Protein AF-A0A354EU71-F1 (afdb_monomer)

pLDDT: mean 93.05, std 4.73, range [74.06, 98.31]

Structure (mmCIF, N/CA/C/O backbone):
data_AF-A0A354EU71-F1
#
_entry.id   AF-A0A354EU71-F1
#
loop_
_atom_site.group_PDB
_atom_site.id
_atom_site.type_symbol
_atom_site.label_atom_id
_atom_site.label_alt_id
_atom_site.label_comp_id
_atom_site.label_asym_id
_atom_site.label_entity_id
_atom_site.label_seq_id
_atom_site.pdbx_PDB_ins_code
_atom_site.Cartn_x
_atom_site.Cartn_y
_atom_site.Cartn_z
_atom_site.occupancy
_atom_site.B_iso_or_equiv
_atom_site.auth_seq_id
_atom_site.auth_comp_id
_atom_site.auth_asym_id
_atom_site.auth_atom_id
_atom_site.pdbx_PDB_model_num
ATOM 1 N N . LEU A 1 1 ? 2.508 -12.363 -8.368 1.00 74.06 1 LEU A N 1
ATOM 2 C CA . LEU A 1 1 ? 2.530 -13.846 -8.277 1.00 74.06 1 LEU A CA 1
ATOM 3 C C . LEU A 1 1 ? 1.702 -14.363 -7.110 1.00 74.06 1 LEU A C 1
ATOM 5 O O . LEU A 1 1 ? 0.656 -14.927 -7.374 1.00 74.06 1 LEU A O 1
ATOM 9 N N . ALA A 1 2 ? 2.091 -14.130 -5.849 1.00 83.81 2 ALA A N 1
ATOM 10 C CA . ALA A 1 2 ? 1.283 -14.558 -4.694 1.00 83.81 2 ALA A CA 1
ATOM 11 C C . ALA A 1 2 ? -0.128 -13.933 -4.674 1.00 83.81 2 ALA A C 1
ATOM 13 O O . ALA A 1 2 ? -1.078 -14.581 -4.260 1.00 83.81 2 ALA A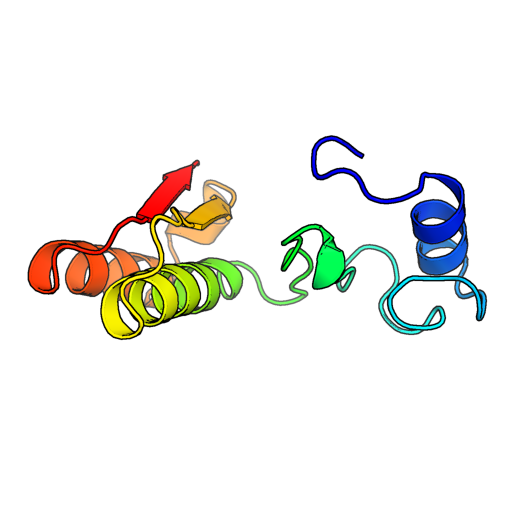 O 1
ATOM 14 N N . ALA A 1 3 ? -0.263 -12.707 -5.193 1.00 83.75 3 ALA A N 1
ATOM 15 C CA . ALA A 1 3 ? -1.551 -12.040 -5.378 1.00 83.75 3 ALA A CA 1
ATOM 16 C C . ALA A 1 3 ? -2.377 -12.563 -6.575 1.00 83.75 3 ALA A C 1
ATOM 18 O O . ALA A 1 3 ? -3.527 -12.186 -6.708 1.00 83.75 3 ALA A O 1
ATOM 19 N N . GLY A 1 4 ? -1.825 -13.415 -7.451 1.00 88.56 4 GLY A N 1
ATOM 20 C CA . GLY A 1 4 ? -2.539 -13.963 -8.618 1.00 88.56 4 GLY A CA 1
ATOM 21 C C . GLY A 1 4 ? -2.196 -13.348 -9.982 1.00 88.56 4 GLY A C 1
ATOM 22 O O . GLY A 1 4 ? -2.652 -13.868 -10.993 1.00 88.56 4 GLY A O 1
ATOM 23 N N . MET A 1 5 ? -1.363 -12.300 -10.041 1.00 89.62 5 MET A N 1
ATOM 24 C CA . MET A 1 5 ? -0.903 -11.713 -11.317 1.00 89.62 5 MET A CA 1
ATOM 25 C C . MET A 1 5 ? -0.175 -12.727 -12.223 1.00 89.62 5 MET A C 1
ATOM 27 O O . MET A 1 5 ? 0.642 -13.512 -11.720 1.00 89.62 5 MET A O 1
ATOM 31 N N . ASP A 1 6 ? -0.372 -12.627 -13.546 1.00 91.62 6 ASP A N 1
ATOM 32 C CA . ASP A 1 6 ? 0.335 -13.436 -14.552 1.00 91.62 6 ASP A CA 1
ATOM 33 C C . ASP A 1 6 ? 1.847 -13.106 -14.555 1.00 91.62 6 ASP A C 1
ATOM 35 O O . ASP A 1 6 ? 2.233 -11.951 -14.769 1.00 91.62 6 ASP A O 1
ATOM 39 N N . PRO A 1 7 ? 2.744 -14.097 -14.361 1.00 92.69 7 PRO A N 1
ATOM 40 C CA . PRO A 1 7 ? 4.186 -13.892 -14.487 1.00 92.69 7 PRO A CA 1
ATOM 41 C C . PRO A 1 7 ? 4.618 -13.205 -15.791 1.00 92.69 7 PRO A C 1
ATOM 43 O O . PRO A 1 7 ? 5.586 -12.443 -15.791 1.00 92.69 7 PRO A O 1
ATOM 46 N N . LYS A 1 8 ? 3.930 -13.459 -16.911 1.00 93.88 8 LYS A N 1
ATOM 47 C CA . LYS A 1 8 ? 4.248 -12.842 -18.207 1.00 93.88 8 LYS A CA 1
ATOM 48 C C . L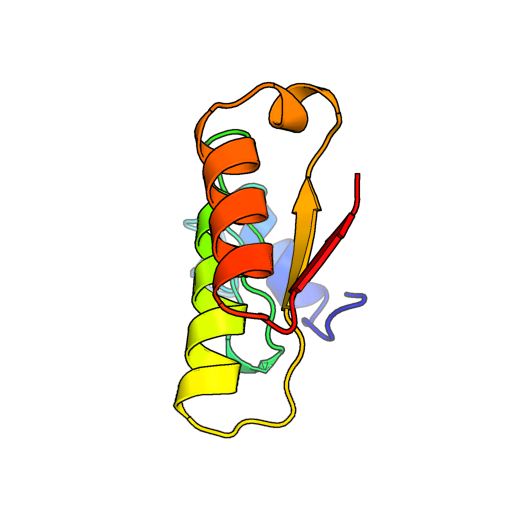YS A 1 8 ? 3.989 -11.343 -18.196 1.00 93.88 8 LYS A C 1
ATOM 50 O O . LYS A 1 8 ? 4.803 -10.595 -18.732 1.00 93.88 8 LYS A O 1
ATOM 55 N N . GLU A 1 9 ? 2.898 -10.919 -17.571 1.00 92.38 9 GLU A N 1
ATOM 56 C CA . GLU A 1 9 ? 2.537 -9.512 -17.412 1.00 92.38 9 GLU A CA 1
ATOM 57 C C . GLU A 1 9 ? 3.542 -8.788 -16.510 1.00 92.38 9 GLU A C 1
ATOM 59 O O . GLU A 1 9 ? 4.042 -7.723 -16.870 1.00 92.38 9 GLU A O 1
ATOM 64 N N . VAL A 1 10 ? 3.949 -9.419 -15.402 1.00 91.94 10 VAL A N 1
ATOM 65 C CA . VAL A 1 10 ? 5.010 -8.902 -14.519 1.00 91.94 10 VAL A CA 1
ATOM 66 C C . VAL A 1 10 ? 6.317 -8.699 -15.292 1.00 91.94 10 VAL A C 1
ATOM 68 O O . VAL A 1 10 ? 6.917 -7.627 -15.238 1.00 91.94 10 VAL A O 1
ATOM 71 N N . MET A 1 11 ? 6.754 -9.700 -16.063 1.00 94.69 11 MET A N 1
ATOM 72 C CA . MET A 1 11 ? 7.979 -9.591 -16.862 1.00 94.69 11 MET A CA 1
ATOM 73 C C . MET A 1 11 ? 7.860 -8.558 -17.988 1.00 94.69 11 MET A C 1
ATOM 75 O O . MET A 1 11 ? 8.840 -7.881 -18.311 1.00 94.69 11 MET A O 1
ATOM 79 N N . ALA A 1 12 ? 6.682 -8.420 -18.596 1.00 95.12 12 ALA A N 1
ATOM 80 C CA . ALA A 1 12 ? 6.424 -7.392 -19.595 1.00 95.12 12 ALA A CA 1
ATOM 81 C C . ALA A 1 12 ? 6.525 -5.988 -18.984 1.00 95.12 12 ALA A C 1
ATOM 83 O O . ALA A 1 12 ? 7.172 -5.125 -19.577 1.00 95.12 12 ALA A O 1
ATOM 84 N N . GLU A 1 13 ? 5.987 -5.781 -17.781 1.00 93.88 13 GLU A N 1
ATOM 85 C CA . GLU A 1 13 ? 6.080 -4.505 -17.070 1.00 93.88 13 GLU A CA 1
ATOM 86 C C . GLU A 1 13 ? 7.532 -4.165 -16.705 1.00 93.88 13 GLU A C 1
ATOM 88 O O . GLU A 1 13 ? 8.005 -3.071 -17.009 1.00 93.88 13 GLU A O 1
ATOM 93 N N . LEU A 1 14 ? 8.287 -5.129 -16.162 1.00 92.50 14 LEU A N 1
ATOM 94 C CA . LEU A 1 14 ? 9.710 -4.959 -15.826 1.00 92.50 14 LEU A CA 1
ATOM 95 C C . LEU A 1 14 ? 10.586 -4.609 -17.034 1.00 92.50 14 LEU A C 1
ATOM 97 O O . LEU A 1 14 ? 11.606 -3.942 -16.883 1.00 92.50 14 LEU A O 1
ATOM 101 N N . THR A 1 15 ? 10.207 -5.069 -18.227 1.00 94.69 15 THR A N 1
ATOM 102 C CA . THR A 1 15 ? 10.959 -4.842 -19.472 1.00 94.69 15 THR A CA 1
ATOM 103 C C . THR A 1 15 ? 10.417 -3.680 -20.307 1.00 94.69 15 THR A C 1
ATOM 105 O O . THR A 1 15 ? 10.852 -3.497 -21.443 1.00 94.69 15 THR A O 1
ATOM 108 N N . GLY A 1 16 ? 9.477 -2.893 -19.770 1.00 93.88 16 GLY A N 1
ATOM 109 C CA . GLY A 1 16 ? 8.926 -1.715 -20.442 1.00 93.88 16 GLY A CA 1
ATOM 110 C C . GLY A 1 16 ? 8.065 -2.037 -21.668 1.00 93.88 16 GLY A C 1
ATOM 111 O O . GLY A 1 16 ? 7.960 -1.230 -22.591 1.00 93.88 16 GLY A O 1
ATOM 112 N N . ARG A 1 17 ? 7.471 -3.234 -21.724 1.00 95.31 17 ARG A N 1
ATOM 113 C CA . ARG A 1 17 ? 6.656 -3.694 -22.857 1.00 95.31 17 ARG A CA 1
ATOM 114 C C . ARG A 1 17 ? 5.181 -3.365 -22.649 1.00 95.31 17 ARG A C 1
ATOM 116 O O . ARG A 1 17 ? 4.665 -3.405 -21.538 1.00 95.31 17 ARG A O 1
ATOM 123 N N . SER A 1 18 ? 4.464 -3.147 -23.750 1.00 94.88 18 SER A N 1
ATOM 124 C CA . SER A 1 18 ? 3.042 -2.769 -23.741 1.00 94.88 18 SER A CA 1
ATOM 125 C C . SER A 1 18 ? 2.102 -3.795 -23.100 1.00 94.88 18 SER A C 1
ATOM 127 O O . SER A 1 18 ? 0.974 -3.441 -22.775 1.00 94.88 18 SER A O 1
ATOM 129 N N . GLY A 1 19 ? 2.545 -5.047 -22.951 1.00 92.69 19 GLY A N 1
ATOM 130 C CA . GLY A 1 19 ? 1.793 -6.121 -22.298 1.00 92.69 19 GLY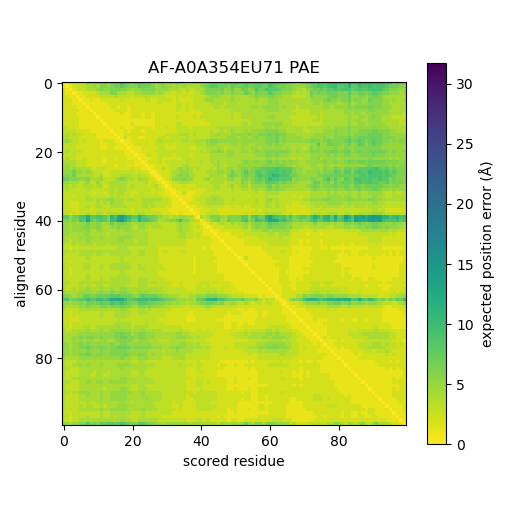 A CA 1
ATOM 131 C C . GLY A 1 19 ? 1.936 -6.172 -20.774 1.00 92.69 19 GLY A C 1
ATOM 132 O O . GLY A 1 19 ? 1.486 -7.144 -20.185 1.00 92.69 19 GLY A O 1
ATOM 133 N N . GLY A 1 20 ? 2.612 -5.201 -20.152 1.00 92.19 20 GLY A N 1
ATOM 134 C CA . GLY A 1 20 ? 2.660 -5.076 -18.695 1.00 92.19 20 GLY A CA 1
ATOM 135 C C . GLY A 1 20 ? 1.382 -4.469 -18.111 1.00 92.19 20 GLY A C 1
ATOM 136 O O . GLY A 1 20 ? 0.613 -3.821 -18.828 1.00 92.19 20 GLY A O 1
ATOM 137 N N . SER A 1 21 ? 1.190 -4.630 -16.801 1.00 89.62 21 SER A N 1
ATOM 138 C CA . SER A 1 21 ? -0.004 -4.177 -16.071 1.00 89.62 21 SER A CA 1
ATOM 139 C C . SER A 1 21 ? -0.265 -2.673 -16.189 1.00 89.62 21 SER A C 1
ATOM 141 O O . SER A 1 21 ? -1.403 -2.210 -16.233 1.00 89.62 21 SER A O 1
ATOM 143 N N . SER A 1 22 ? 0.809 -1.899 -16.328 1.00 89.75 22 SER A N 1
ATOM 144 C CA . SER A 1 22 ? 0.808 -0.449 -16.527 1.00 89.75 22 SER A CA 1
ATOM 145 C C . SER A 1 22 ? 1.279 -0.080 -17.942 1.00 89.75 22 SER A C 1
ATOM 147 O O . SER A 1 22 ? 1.732 1.041 -18.192 1.00 89.75 22 SER A O 1
ATOM 149 N N . LYS A 1 23 ? 1.165 -1.015 -18.897 1.00 92.00 23 LYS A N 1
ATOM 150 C CA . LYS A 1 23 ? 1.624 -0.906 -20.293 1.00 92.00 23 LYS A CA 1
ATOM 151 C C . LYS A 1 23 ? 3.126 -0.616 -20.414 1.00 92.00 23 LYS A C 1
ATOM 153 O O . LYS A 1 23 ? 3.535 0.085 -21.343 1.00 92.00 23 LYS A O 1
ATOM 158 N N . GLY A 1 24 ? 3.932 -1.118 -19.477 1.00 91.31 24 GLY A N 1
ATOM 159 C CA . GLY A 1 24 ? 5.387 -0.952 -19.470 1.00 91.31 24 GLY A CA 1
ATOM 160 C C . GLY A 1 24 ? 5.863 0.423 -19.003 1.00 91.31 24 GLY A C 1
ATOM 161 O O . GLY A 1 24 ? 7.017 0.778 -19.229 1.00 91.31 24 GLY A O 1
ATOM 162 N N . LYS A 1 25 ? 4.985 1.232 -18.400 1.00 90.75 25 LYS A N 1
ATOM 163 C CA . LYS A 1 25 ? 5.320 2.583 -17.918 1.00 90.75 25 LYS A CA 1
ATOM 164 C C . LYS A 1 25 ? 5.713 2.623 -16.447 1.00 90.75 25 LYS A C 1
ATOM 166 O O . LYS A 1 25 ? 6.332 3.589 -16.015 1.00 90.75 25 LYS A O 1
ATOM 171 N N . GLY A 1 26 ? 5.291 1.629 -15.680 1.00 88.19 26 GLY A N 1
ATOM 172 C CA . GLY A 1 26 ? 5.470 1.572 -14.241 1.00 88.19 26 GLY A CA 1
ATOM 173 C C . GLY A 1 26 ? 6.754 0.876 -13.800 1.00 88.19 26 GLY A C 1
ATOM 174 O O . GLY A 1 26 ? 7.309 1.217 -12.754 1.00 88.19 26 GLY A O 1
ATOM 175 N N . GLY A 1 27 ? 7.253 -0.071 -14.595 1.00 88.19 27 GLY A N 1
ATOM 176 C CA . GLY A 1 27 ? 8.472 -0.812 -14.275 1.00 88.19 27 GLY A CA 1
ATOM 177 C C . GLY A 1 27 ? 8.360 -1.578 -12.952 1.00 88.19 27 GLY A C 1
ATOM 178 O O . GLY A 1 27 ? 7.280 -2.002 -12.545 1.00 88.19 27 GLY A O 1
ATOM 179 N N . SER A 1 28 ? 9.484 -1.757 -12.253 1.00 85.12 28 SER A N 1
ATOM 180 C CA . SER A 1 28 ? 9.525 -2.504 -10.985 1.00 85.12 28 SER A CA 1
ATOM 181 C C . SER A 1 28 ? 8.809 -1.813 -9.824 1.00 85.12 28 SER A C 1
ATOM 183 O O . SER A 1 28 ?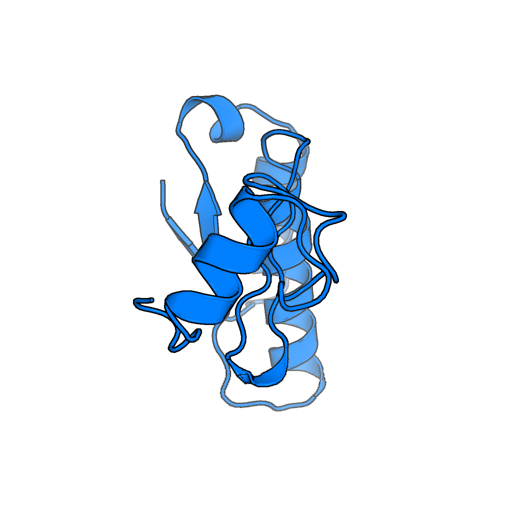 8.380 -2.487 -8.893 1.00 85.12 28 SER A O 1
ATOM 185 N N . MET A 1 29 ? 8.684 -0.485 -9.868 1.00 84.81 29 MET A N 1
ATOM 186 C CA . MET A 1 29 ? 8.233 0.318 -8.729 1.00 84.81 29 MET A CA 1
ATOM 187 C C . MET A 1 29 ? 6.777 0.771 -8.829 1.00 84.81 29 MET A C 1
ATOM 189 O O . MET A 1 29 ? 6.321 1.404 -7.887 1.00 84.81 29 MET A O 1
ATOM 193 N N . HIS A 1 30 ? 6.048 0.479 -9.915 1.00 86.69 30 HIS A N 1
ATOM 194 C CA . HIS A 1 30 ? 4.654 0.917 -10.112 1.00 86.69 30 HIS A CA 1
ATOM 195 C C . HIS A 1 30 ? 3.774 -0.145 -10.800 1.00 86.69 30 HIS A C 1
ATOM 197 O O . HIS A 1 30 ? 3.019 0.153 -11.733 1.00 86.69 30 HIS A O 1
ATOM 203 N N . MET A 1 31 ? 3.882 -1.400 -10.357 1.00 87.12 31 MET A N 1
ATOM 204 C CA . MET A 1 31 ? 2.945 -2.456 -10.754 1.00 87.12 31 MET A CA 1
ATOM 205 C C . MET A 1 31 ? 1.614 -2.303 -10.016 1.00 87.12 31 MET A C 1
ATOM 207 O O . MET A 1 31 ? 1.582 -2.080 -8.811 1.00 87.12 31 MET A O 1
ATOM 211 N N . PHE A 1 32 ? 0.515 -2.448 -10.746 1.00 88.88 32 PHE A N 1
ATOM 212 C CA . PHE A 1 32 ? -0.843 -2.371 -10.215 1.00 88.88 32 PHE A CA 1
ATOM 213 C C . PHE A 1 32 ? -1.736 -3.311 -11.010 1.00 88.88 32 PHE A C 1
ATOM 215 O O . PHE A 1 32 ? -1.705 -3.285 -12.235 1.00 88.88 32 PHE A O 1
ATOM 222 N N . ASP A 1 33 ? -2.554 -4.092 -10.319 1.00 88.88 33 ASP A N 1
ATOM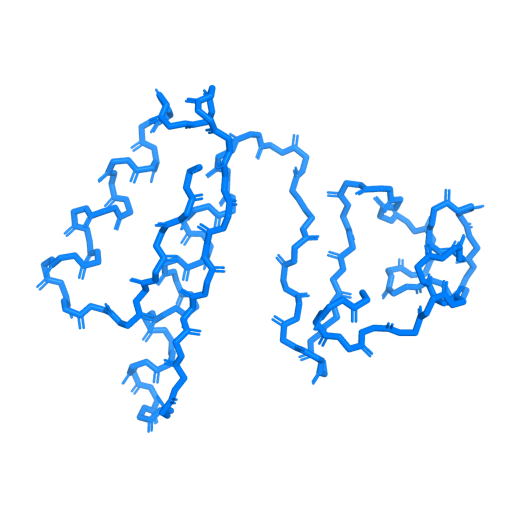 223 C CA . ASP A 1 33 ? -3.529 -4.993 -10.920 1.00 88.88 33 ASP A CA 1
ATOM 224 C C . ASP A 1 33 ? -4.793 -5.038 -10.052 1.00 88.88 33 ASP A C 1
ATOM 226 O O . ASP A 1 33 ? -4.870 -5.710 -9.023 1.00 88.88 33 ASP A O 1
ATOM 230 N N . VAL A 1 34 ? -5.790 -4.251 -10.463 1.00 88.69 34 VAL A N 1
ATOM 231 C CA . VAL A 1 34 ? -7.075 -4.114 -9.764 1.00 88.69 34 VAL A CA 1
ATOM 232 C C . VAL A 1 34 ? -7.861 -5.434 -9.736 1.00 88.69 34 VAL A C 1
ATOM 234 O O . VAL A 1 34 ? -8.342 -5.778 -8.656 1.00 88.69 34 VAL A O 1
ATOM 237 N N . PRO A 1 35 ? -7.986 -6.194 -10.848 1.00 88.94 35 PRO A N 1
ATOM 238 C CA . PRO A 1 35 ? -8.606 -7.520 -10.848 1.00 88.94 35 PRO A CA 1
ATOM 239 C C . PRO A 1 35 ? -8.122 -8.476 -9.754 1.00 88.94 35 PRO A C 1
ATOM 241 O O . PRO A 1 35 ? -8.944 -9.183 -9.174 1.00 88.94 35 PRO A O 1
ATOM 244 N N . THR A 1 36 ? -6.821 -8.499 -9.453 1.00 88.94 36 THR A N 1
ATOM 245 C CA . THR A 1 36 ? -6.258 -9.377 -8.410 1.00 88.94 36 THR A CA 1
ATOM 246 C C . THR A 1 36 ? -6.110 -8.698 -7.046 1.00 88.94 36 THR A C 1
ATOM 248 O O . THR A 1 36 ? -5.605 -9.298 -6.100 1.00 88.94 36 THR A O 1
ATOM 251 N N . GLY A 1 37 ? -6.564 -7.447 -6.912 1.00 89.81 37 GLY A N 1
ATOM 252 C CA . GLY A 1 37 ? -6.450 -6.677 -5.673 1.00 89.81 37 GLY A CA 1
ATOM 253 C C . GLY A 1 37 ? -5.011 -6.282 -5.328 1.00 89.81 37 GLY A C 1
ATOM 254 O O . GLY A 1 37 ? -4.705 -5.999 -4.169 1.00 89.81 37 GLY A O 1
ATOM 255 N N . PHE A 1 38 ? -4.112 -6.262 -6.314 1.00 91.62 38 PHE A N 1
ATOM 256 C CA . PHE A 1 38 ? -2.725 -5.869 -6.127 1.00 91.62 38 PHE A CA 1
ATOM 257 C C . PHE A 1 38 ? -2.545 -4.374 -6.393 1.00 91.62 38 PHE A C 1
ATOM 259 O O . PHE A 1 38 ? -2.406 -3.920 -7.527 1.00 91.62 38 PHE A O 1
ATOM 266 N N . TYR A 1 39 ? -2.491 -3.591 -5.321 1.00 89.62 39 TYR A N 1
ATOM 267 C CA . TYR A 1 39 ? -2.276 -2.142 -5.382 1.00 89.62 39 TYR A CA 1
ATOM 268 C C . TYR A 1 39 ? -0.813 -1.762 -5.084 1.00 89.62 39 TYR A C 1
ATOM 270 O O . TYR A 1 39 ? -0.543 -0.728 -4.478 1.00 89.62 39 TYR A O 1
ATOM 278 N N . GLY A 1 40 ? 0.135 -2.646 -5.415 1.00 77.00 40 GLY A N 1
ATOM 279 C CA . GLY A 1 40 ? 1.502 -2.625 -4.896 1.00 77.00 40 GLY A CA 1
ATOM 280 C C . GLY A 1 40 ? 2.564 -2.123 -5.875 1.00 77.00 40 GLY A C 1
ATOM 281 O O . GLY A 1 40 ? 3.174 -2.899 -6.597 1.00 77.00 40 GLY A O 1
ATOM 282 N N . GLY A 1 41 ? 2.900 -0.839 -5.796 1.00 79.00 41 GLY A N 1
ATOM 283 C CA . GLY A 1 41 ? 4.070 -0.279 -6.469 1.00 79.00 41 GLY A CA 1
ATOM 284 C C . GLY A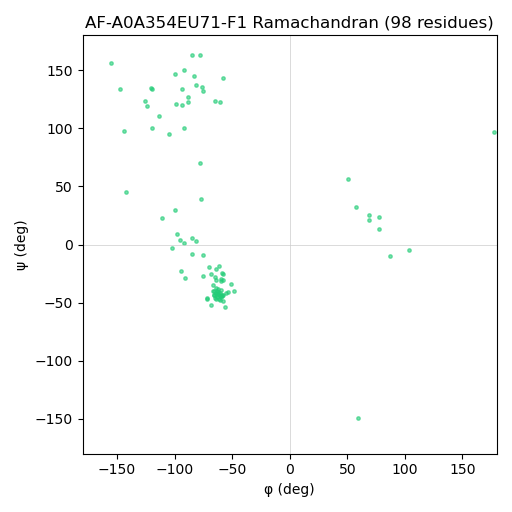 1 41 ? 4.156 1.221 -6.236 1.00 79.00 41 GLY A C 1
ATOM 285 O O . GLY A 1 41 ? 3.517 2.004 -6.937 1.00 79.00 41 GLY A O 1
ATOM 286 N N . HIS A 1 42 ? 4.958 1.638 -5.256 1.00 86.00 42 HIS A N 1
ATOM 287 C CA . HIS A 1 42 ? 5.120 3.050 -4.927 1.00 86.00 42 HIS A CA 1
ATOM 288 C C . HIS A 1 42 ? 6.593 3.440 -4.944 1.00 86.00 42 HIS A C 1
ATOM 290 O O . HIS A 1 42 ? 7.406 2.881 -4.214 1.00 86.00 42 HIS A O 1
ATOM 296 N N . GLY A 1 43 ? 6.919 4.447 -5.755 1.00 85.56 43 GLY A N 1
ATOM 297 C CA . GLY A 1 43 ? 8.266 5.020 -5.816 1.00 85.56 43 GLY A CA 1
ATOM 298 C C . GLY A 1 43 ? 8.646 5.818 -4.564 1.00 85.56 43 GLY A C 1
ATOM 299 O O . GLY A 1 43 ? 9.827 6.028 -4.307 1.00 85.56 43 GLY A O 1
ATOM 300 N N . ILE A 1 44 ? 7.655 6.249 -3.775 1.00 90.06 44 ILE A N 1
ATOM 301 C CA . ILE A 1 44 ? 7.861 6.987 -2.527 1.00 90.06 44 ILE A CA 1
ATOM 302 C C . ILE A 1 44 ? 7.758 6.026 -1.347 1.00 90.06 44 ILE A C 1
ATOM 304 O O . ILE A 1 44 ? 6.722 5.399 -1.122 1.00 90.06 44 ILE A O 1
ATOM 308 N N . VAL A 1 45 ? 8.835 5.950 -0.571 1.00 91.94 45 VAL A N 1
ATOM 309 C CA . VAL A 1 45 ? 8.935 5.089 0.608 1.00 91.94 45 VAL A CA 1
ATOM 310 C C . VAL A 1 45 ? 7.861 5.468 1.637 1.00 91.94 45 VAL A C 1
ATOM 312 O O . VAL A 1 45 ? 7.784 6.611 2.080 1.00 91.94 45 VAL A O 1
ATOM 315 N N . GLY A 1 46 ? 7.022 4.499 2.013 1.00 93.19 46 GLY A N 1
ATOM 316 C CA . GLY A 1 46 ? 5.965 4.654 3.021 1.00 93.19 46 GLY A CA 1
ATOM 317 C C . GLY A 1 46 ? 4.627 5.176 2.484 1.00 93.19 46 GLY A C 1
ATOM 318 O O . GLY A 1 46 ? 3.632 5.112 3.204 1.00 93.19 46 GLY A O 1
ATOM 319 N N . ALA A 1 47 ? 4.557 5.632 1.227 1.00 93.19 47 ALA A N 1
ATOM 320 C CA . ALA A 1 47 ? 3.321 6.170 0.644 1.00 93.19 47 ALA A CA 1
ATOM 321 C C . ALA A 1 47 ? 2.200 5.123 0.541 1.00 93.19 47 ALA A C 1
ATOM 323 O O . ALA A 1 47 ? 1.017 5.438 0.677 1.00 93.19 47 ALA A O 1
ATOM 324 N N . GLN A 1 48 ? 2.568 3.855 0.358 1.00 93.69 48 GLN A N 1
ATOM 325 C CA . GLN A 1 48 ? 1.626 2.745 0.287 1.00 93.69 48 GLN A CA 1
ATOM 326 C C . GLN A 1 48 ? 0.849 2.528 1.589 1.00 93.69 48 GLN A C 1
ATOM 328 O O . GLN A 1 48 ? -0.214 1.915 1.555 1.00 93.69 48 GLN A O 1
ATOM 333 N N . VAL A 1 49 ? 1.355 3.011 2.730 1.00 96.75 49 VAL A N 1
ATOM 334 C CA . VAL A 1 49 ? 0.711 2.776 4.027 1.00 96.75 49 VAL A CA 1
ATOM 335 C C . VAL A 1 49 ? -0.578 3.582 4.147 1.00 96.75 49 VAL A C 1
ATOM 337 O O . VAL A 1 49 ? -1.629 3.021 4.463 1.00 96.75 49 VAL A O 1
ATOM 340 N N . ALA A 1 50 ? -0.535 4.864 3.780 1.00 96.06 50 ALA A N 1
ATOM 341 C CA . ALA A 1 50 ? -1.724 5.710 3.729 1.00 96.06 50 ALA A CA 1
ATOM 342 C C . ALA A 1 50 ? -2.737 5.203 2.690 1.00 96.06 50 ALA A C 1
ATOM 344 O O . ALA A 1 50 ? -3.937 5.142 2.964 1.00 96.06 50 ALA A O 1
ATOM 345 N N . LEU A 1 51 ? -2.259 4.752 1.526 1.00 95.50 51 LEU A N 1
ATOM 346 C CA . LEU A 1 51 ? -3.111 4.164 0.488 1.00 95.50 51 LEU A CA 1
ATOM 347 C C . LEU A 1 51 ? -3.786 2.867 0.946 1.00 95.50 51 LEU A C 1
ATOM 349 O O . LEU A 1 51 ? -4.998 2.727 0.797 1.00 95.50 51 LEU A O 1
ATOM 353 N N . GLY A 1 52 ? -3.039 1.949 1.559 1.00 96.25 52 GLY A N 1
ATOM 354 C CA . GLY A 1 52 ? -3.579 0.714 2.125 1.00 96.25 52 GLY A CA 1
ATOM 355 C C . GLY A 1 52 ? -4.625 0.969 3.213 1.00 96.25 52 GLY A C 1
ATOM 356 O O . GLY A 1 52 ? -5.673 0.325 3.237 1.00 96.25 52 GLY A O 1
ATOM 357 N N . THR A 1 53 ? -4.399 1.979 4.052 1.00 97.81 53 THR A N 1
ATOM 358 C CA . THR A 1 53 ? -5.373 2.443 5.056 1.00 97.81 53 THR A CA 1
ATOM 359 C C . THR A 1 53 ? -6.651 2.961 4.402 1.00 97.81 53 THR A C 1
ATOM 361 O O . THR A 1 53 ? -7.754 2.629 4.835 1.00 97.81 53 THR A O 1
ATOM 364 N N . GLY A 1 54 ? -6.516 3.732 3.321 1.00 96.88 54 GLY A N 1
ATOM 365 C CA . GLY A 1 54 ? -7.642 4.203 2.519 1.00 96.88 54 GLY A CA 1
ATOM 366 C C . GLY A 1 54 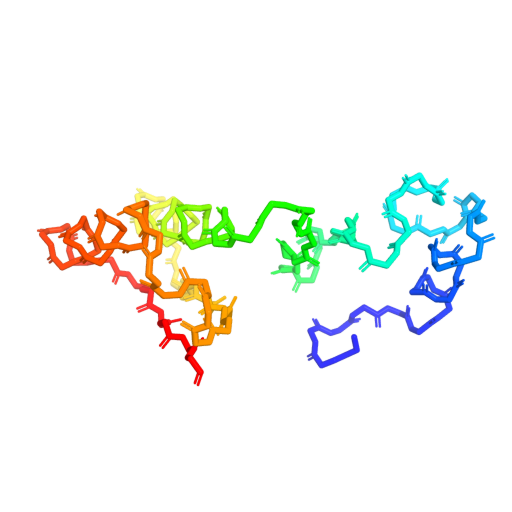? -8.427 3.061 1.869 1.00 96.88 54 GLY A C 1
ATOM 367 O O . GLY A 1 54 ? -9.655 3.098 1.858 1.00 96.88 54 GLY A O 1
ATOM 368 N N . LEU 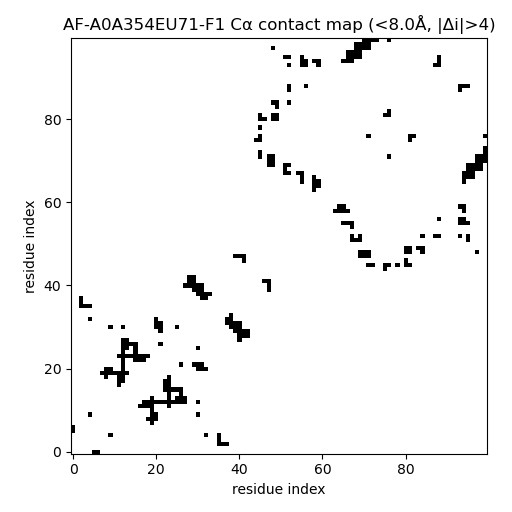A 1 55 ? -7.748 2.013 1.391 1.00 96.19 55 LEU A N 1
ATOM 369 C CA . LEU A 1 55 ? -8.396 0.807 0.862 1.00 96.19 55 LEU A CA 1
ATOM 370 C C . LEU A 1 55 ? -9.188 0.068 1.951 1.00 96.19 55 LEU A C 1
ATOM 372 O O . LEU A 1 55 ? -10.336 -0.300 1.711 1.00 96.19 55 LEU A O 1
ATOM 376 N N . ALA A 1 56 ? -8.633 -0.074 3.160 1.00 97.62 56 ALA A N 1
ATOM 377 C CA . ALA A 1 56 ? -9.351 -0.651 4.301 1.00 97.62 56 ALA A CA 1
ATOM 378 C C . ALA A 1 56 ? -10.583 0.179 4.689 1.00 97.62 56 ALA A C 1
ATOM 380 O O . ALA A 1 56 ? -11.649 -0.368 4.978 1.00 97.62 56 ALA A O 1
ATOM 381 N N . PHE A 1 57 ? -10.453 1.509 4.676 1.00 97.81 57 PHE A N 1
ATOM 382 C CA . PHE A 1 57 ? -11.577 2.415 4.886 1.00 97.81 57 PHE A CA 1
ATOM 383 C C . PHE A 1 57 ? -12.651 2.229 3.817 1.00 97.81 57 PHE A C 1
ATOM 385 O O . PHE A 1 57 ? -13.820 2.093 4.163 1.00 97.81 57 PHE A O 1
ATOM 392 N N . ALA A 1 58 ? -12.270 2.182 2.539 1.00 96.44 58 ALA A N 1
ATOM 393 C CA . ALA A 1 58 ? -13.208 2.003 1.437 1.00 96.44 58 ALA A CA 1
ATOM 394 C C . ALA A 1 58 ? -13.962 0.671 1.545 1.00 96.44 58 ALA A C 1
ATOM 396 O O . ALA A 1 58 ? -15.183 0.665 1.39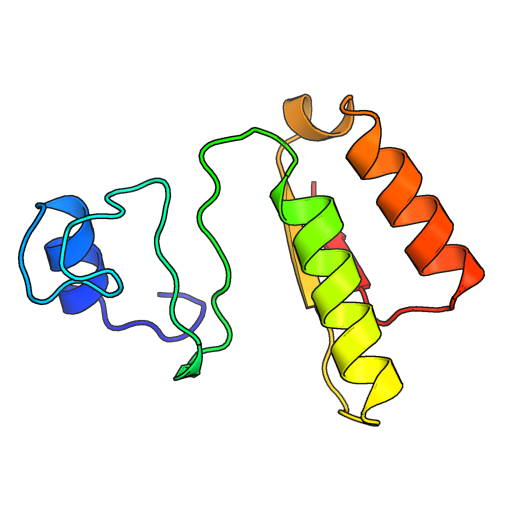5 1.00 96.44 58 ALA A O 1
ATOM 397 N N . GLY A 1 59 ? -13.254 -0.416 1.874 1.00 96.06 59 GLY A N 1
ATOM 398 C CA . GLY A 1 59 ? -13.848 -1.729 2.129 1.00 96.06 59 GLY A CA 1
ATOM 399 C C . GLY A 1 59 ? -14.900 -1.668 3.232 1.00 96.06 59 GLY A C 1
ATOM 400 O O . GLY A 1 59 ? -16.068 -1.983 3.017 1.00 96.06 59 GLY A O 1
ATOM 401 N N . LYS A 1 60 ? -14.523 -1.125 4.394 1.00 96.75 60 LYS A N 1
ATOM 402 C CA . LYS A 1 60 ? -15.450 -0.931 5.513 1.00 96.75 60 LYS A CA 1
ATOM 403 C C . LYS A 1 60 ? -16.643 -0.039 5.158 1.00 96.75 60 LYS A C 1
ATOM 405 O O . LYS A 1 60 ? -17.765 -0.338 5.551 1.00 96.75 60 LYS A O 1
ATOM 410 N N . TYR A 1 61 ? -16.400 1.070 4.464 1.00 97.19 61 TYR A N 1
ATOM 411 C CA . TYR A 1 61 ? -17.419 2.064 4.126 1.00 97.19 61 TYR A CA 1
ATOM 412 C C . TYR A 1 61 ? -18.495 1.493 3.201 1.00 97.19 61 TYR A C 1
ATOM 414 O O . TYR A 1 61 ? -19.672 1.809 3.352 1.00 97.19 61 TYR A O 1
ATOM 422 N N . ARG A 1 62 ? -18.095 0.636 2.260 1.00 97.12 62 ARG A N 1
ATOM 423 C CA . ARG A 1 62 ? -19.003 -0.020 1.317 1.00 97.12 62 ARG A CA 1
ATOM 424 C C . ARG A 1 62 ? -19.639 -1.305 1.868 1.00 97.12 62 ARG A C 1
ATOM 426 O O . ARG A 1 62 ? -20.587 -1.803 1.269 1.00 97.12 62 ARG A O 1
ATOM 433 N N . GLY A 1 63 ? -19.195 -1.782 3.034 1.00 95.50 63 GLY A N 1
ATOM 434 C CA . GLY A 1 63 ? -19.671 -3.035 3.627 1.00 95.50 63 GLY A CA 1
ATOM 435 C C . GLY A 1 63 ? -19.062 -4.275 2.969 1.00 95.50 63 GLY A C 1
ATOM 436 O O . GLY A 1 63 ? -19.654 -5.351 3.017 1.00 95.50 63 GLY A O 1
ATOM 437 N N . ASP A 1 64 ? -17.895 -4.113 2.350 1.00 91.75 64 ASP A N 1
ATOM 438 C CA . ASP A 1 64 ? -17.128 -5.173 1.708 1.00 91.75 64 ASP A CA 1
ATOM 439 C C . ASP A 1 64 ? -16.457 -6.001 2.818 1.00 91.75 64 ASP A C 1
ATOM 441 O O . ASP A 1 64 ? -15.792 -5.431 3.687 1.00 91.75 64 ASP A O 1
ATOM 445 N N . ASP A 1 65 ? -16.545 -7.335 2.786 1.00 91.88 65 ASP A N 1
ATOM 446 C CA . ASP A 1 65 ? -15.860 -8.226 3.751 1.00 91.88 65 ASP A CA 1
ATOM 447 C C . ASP A 1 65 ? -14.351 -8.374 3.439 1.00 91.88 65 ASP A C 1
ATOM 449 O O . ASP A 1 65 ? -13.760 -9.452 3.469 1.00 91.88 65 ASP A O 1
ATOM 453 N N . SER A 1 66 ? -13.728 -7.266 3.034 1.00 93.38 66 SER A N 1
ATOM 454 C CA . SER A 1 66 ? -12.341 -7.192 2.580 1.00 93.38 66 SER A CA 1
ATOM 455 C C . SER A 1 66 ? -11.410 -6.675 3.675 1.00 93.38 66 SER A C 1
ATOM 457 O O . SER A 1 66 ? -11.772 -5.784 4.446 1.00 93.38 66 SER A O 1
ATOM 459 N N . VAL A 1 67 ? -10.174 -7.173 3.679 1.00 96.12 67 VAL A N 1
ATOM 460 C CA . VAL A 1 67 ? -9.089 -6.719 4.559 1.00 96.12 67 VAL A CA 1
ATOM 461 C C . VAL A 1 67 ? -7.935 -6.207 3.703 1.00 96.12 67 VAL A C 1
ATOM 463 O O . VAL A 1 67 ? -7.532 -6.871 2.747 1.00 96.12 67 VAL A O 1
ATOM 466 N N . ALA A 1 68 ? -7.379 -5.041 4.042 1.00 96.38 68 ALA A N 1
ATOM 467 C CA . ALA A 1 68 ? -6.205 -4.512 3.352 1.00 96.38 68 ALA A CA 1
ATOM 468 C C . ALA A 1 68 ? -4.914 -5.026 4.001 1.00 96.38 68 ALA A C 1
ATOM 470 O O . ALA A 1 68 ? -4.668 -4.778 5.181 1.00 96.38 68 ALA A O 1
ATOM 471 N N . PHE A 1 69 ? -4.067 -5.692 3.217 1.00 95.81 69 PHE A N 1
ATOM 472 C CA . PHE A 1 69 ? -2.715 -6.075 3.623 1.00 95.81 69 PHE A CA 1
ATOM 473 C C . PHE A 1 69 ? -1.724 -5.008 3.166 1.00 95.81 69 PHE A C 1
ATOM 475 O O . PHE A 1 69 ? -1.603 -4.723 1.974 1.00 95.81 69 PHE A O 1
ATOM 482 N N . VAL A 1 70 ? -1.020 -4.406 4.117 1.00 96.38 70 VAL A N 1
ATOM 483 C CA . VAL A 1 70 ? -0.193 -3.222 3.896 1.00 96.38 70 VAL A CA 1
ATOM 484 C C . VAL A 1 70 ? 1.250 -3.549 4.249 1.00 96.38 70 VAL A C 1
ATOM 486 O O . VAL A 1 70 ? 1.621 -3.555 5.420 1.00 96.38 70 VAL A O 1
ATOM 489 N N . TYR A 1 71 ? 2.056 -3.819 3.223 1.00 94.25 71 TYR A N 1
ATOM 490 C CA . TYR A 1 71 ? 3.472 -4.165 3.359 1.00 94.25 71 TYR A CA 1
ATOM 491 C C . TYR A 1 71 ? 4.367 -2.929 3.242 1.00 94.25 71 TYR A C 1
ATOM 493 O O . TYR A 1 71 ? 4.222 -2.111 2.324 1.00 94.25 71 TYR A O 1
ATOM 501 N N . PHE A 1 72 ? 5.328 -2.795 4.146 1.00 94.44 72 PHE A N 1
ATOM 502 C CA . PHE A 1 72 ? 6.324 -1.727 4.133 1.00 94.44 72 PHE A CA 1
ATOM 503 C C . PHE A 1 72 ? 7.579 -2.172 4.882 1.00 94.44 72 PHE A C 1
ATOM 505 O O . PHE A 1 72 ? 7.520 -3.076 5.696 1.00 94.44 72 PHE A O 1
ATOM 512 N N . GLY A 1 73 ? 8.726 -1.567 4.569 1.00 93.94 73 GLY A N 1
ATOM 513 C CA . GLY A 1 73 ? 9.978 -1.880 5.261 1.00 93.94 73 GLY A CA 1
ATOM 514 C C . GLY A 1 73 ? 10.149 -1.081 6.552 1.00 93.94 73 GLY A C 1
ATOM 515 O O . GLY A 1 73 ? 9.548 -0.019 6.722 1.00 93.94 73 GLY A O 1
ATOM 516 N N . ASP A 1 74 ? 11.058 -1.533 7.409 1.00 94.69 74 ASP A N 1
ATOM 517 C CA . ASP A 1 74 ? 11.458 -0.872 8.656 1.00 94.69 74 ASP A CA 1
ATOM 518 C C . ASP A 1 74 ? 11.890 0.593 8.454 1.00 94.69 74 ASP A C 1
ATOM 520 O O . ASP A 1 74 ? 11.474 1.476 9.203 1.00 94.69 74 ASP A O 1
ATOM 524 N N . GLY A 1 75 ? 12.640 0.889 7.387 1.00 93.50 75 GLY A N 1
ATOM 525 C CA . GLY A 1 75 ? 13.022 2.262 7.042 1.00 93.50 75 GLY A CA 1
ATOM 526 C C . GLY A 1 75 ? 11.832 3.151 6.658 1.00 93.50 75 GLY A C 1
ATOM 527 O O . GLY A 1 75 ? 11.859 4.363 6.880 1.00 93.50 75 GLY A O 1
ATOM 528 N N . ALA A 1 76 ? 10.760 2.561 6.120 1.00 94.25 76 ALA A N 1
ATOM 529 C CA . ALA A 1 76 ? 9.528 3.279 5.806 1.00 94.25 76 ALA A CA 1
ATOM 530 C C . ALA A 1 76 ? 8.707 3.593 7.062 1.00 94.25 76 ALA A C 1
ATOM 532 O O . ALA A 1 76 ? 8.000 4.599 7.077 1.00 94.25 76 ALA A O 1
ATOM 533 N N . SER A 1 77 ? 8.836 2.786 8.120 1.00 94.25 77 SER A N 1
ATOM 534 C CA . SER A 1 77 ? 8.109 2.955 9.384 1.00 94.25 77 SER A CA 1
ATOM 535 C C . SER A 1 77 ? 8.356 4.305 10.049 1.00 94.25 77 SER A C 1
ATOM 537 O O . SER A 1 77 ? 7.498 4.787 10.776 1.00 94.25 77 SER A O 1
ATOM 539 N N . ASN A 1 78 ? 9.500 4.940 9.778 1.00 94.00 78 ASN A N 1
ATOM 540 C CA . ASN A 1 78 ? 9.864 6.230 10.362 1.00 94.00 78 ASN A CA 1
ATOM 541 C C . ASN A 1 78 ? 9.218 7.442 9.649 1.00 94.00 78 ASN A C 1
ATOM 543 O O . ASN A 1 78 ? 9.510 8.590 9.978 1.00 94.00 78 ASN A O 1
ATOM 547 N N . GLN A 1 79 ? 8.371 7.215 8.640 1.00 95.19 79 GLN A N 1
ATOM 548 C CA . GLN A 1 79 ? 7.644 8.275 7.937 1.00 95.19 79 GLN A CA 1
ATOM 549 C C . GLN A 1 79 ? 6.399 8.709 8.725 1.00 95.19 79 GLN A C 1
ATOM 551 O O . GLN A 1 79 ? 5.629 7.872 9.189 1.00 95.19 79 GLN A O 1
ATOM 556 N N . GLY A 1 80 ? 6.132 10.018 8.807 1.00 96.44 80 GLY A N 1
ATOM 557 C CA . GLY A 1 80 ? 4.974 10.555 9.546 1.00 96.44 80 GLY A CA 1
ATOM 558 C C . GLY A 1 80 ? 3.626 9.975 9.093 1.00 96.44 80 GLY A C 1
ATOM 559 O O . GLY A 1 80 ? 2.823 9.554 9.924 1.00 96.44 80 GLY A O 1
ATOM 560 N N . GLN A 1 81 ? 3.434 9.831 7.777 1.00 95.19 81 GLN A N 1
ATOM 561 C CA . GLN A 1 81 ? 2.214 9.262 7.186 1.00 95.19 81 GLN A CA 1
ATOM 562 C C . GLN A 1 81 ? 1.907 7.828 7.653 1.00 95.19 81 GLN A C 1
ATOM 564 O O . GLN A 1 81 ? 0.752 7.404 7.636 1.00 95.19 81 GLN A O 1
ATOM 569 N N . VAL A 1 82 ? 2.922 7.068 8.083 1.00 97.00 82 VAL A N 1
ATOM 570 C CA . VAL A 1 82 ? 2.745 5.708 8.611 1.00 97.00 82 VAL A CA 1
ATOM 571 C C . VAL A 1 82 ? 2.082 5.756 9.986 1.00 97.00 82 VAL A C 1
ATOM 573 O O . VAL A 1 82 ? 1.087 5.073 10.218 1.00 97.00 82 VAL A O 1
ATOM 576 N N . TYR A 1 83 ? 2.557 6.629 10.874 1.00 96.88 83 TYR A N 1
ATOM 577 C CA . TYR A 1 83 ? 1.957 6.814 12.198 1.00 96.88 83 TYR A CA 1
ATOM 578 C C . TYR A 1 83 ? 0.541 7.391 12.119 1.00 96.88 83 TYR A C 1
ATOM 580 O O . TYR A 1 83 ? -0.354 6.939 12.836 1.00 96.88 83 TYR A O 1
ATOM 588 N N . GLU A 1 84 ? 0.311 8.347 11.216 1.00 97.81 84 GLU A N 1
ATOM 589 C CA . GLU A 1 84 ? -1.028 8.884 10.949 1.00 97.81 84 GLU A CA 1
ATOM 590 C C . GLU A 1 84 ? -1.986 7.779 10.488 1.00 97.81 84 GLU A C 1
ATOM 592 O O . GLU A 1 84 ? -3.106 7.675 10.990 1.00 97.81 84 GLU A O 1
ATOM 597 N N . SER A 1 85 ? -1.520 6.896 9.601 1.00 98.06 85 SER A N 1
ATOM 598 C CA . SER A 1 85 ? -2.280 5.742 9.112 1.00 98.06 85 SER A CA 1
ATOM 599 C C . SER A 1 85 ? -2.672 4.778 10.233 1.00 98.06 85 SER A C 1
ATOM 601 O O . SER A 1 85 ? -3.830 4.362 10.318 1.00 98.06 85 SER A O 1
ATOM 603 N N . PHE A 1 86 ? -1.748 4.462 11.146 1.00 97.88 86 PHE A N 1
ATOM 604 C CA . PHE A 1 86 ? -2.041 3.613 12.306 1.00 97.88 86 PHE A CA 1
ATOM 605 C C . PHE A 1 86 ? -3.097 4.235 13.215 1.00 97.88 86 PHE A C 1
ATOM 607 O O . PHE A 1 86 ? -4.059 3.562 13.591 1.00 97.88 86 PHE A O 1
ATOM 614 N N . ASN A 1 87 ? -2.951 5.525 13.524 1.00 98.25 87 ASN A N 1
ATOM 615 C CA . ASN A 1 87 ? -3.899 6.245 14.367 1.00 98.25 87 ASN A CA 1
ATOM 616 C C . ASN A 1 87 ? -5.308 6.232 13.755 1.00 98.25 87 ASN A C 1
ATOM 618 O O . ASN A 1 87 ? -6.286 5.926 14.434 1.00 98.25 87 ASN A O 1
ATOM 622 N N . MET A 1 88 ? -5.411 6.492 12.451 1.00 98.25 88 MET A N 1
ATOM 623 C CA . MET A 1 88 ? -6.681 6.486 11.720 1.00 98.25 88 MET A CA 1
ATOM 624 C C . MET A 1 88 ? -7.296 5.087 11.656 1.00 98.25 88 MET A C 1
ATOM 626 O O . MET A 1 88 ? -8.490 4.926 11.911 1.00 98.25 88 MET A O 1
ATOM 630 N N . ALA A 1 89 ? -6.487 4.058 11.391 1.00 98.31 89 ALA A N 1
ATOM 631 C CA . ALA A 1 89 ? -6.953 2.676 11.390 1.00 98.31 89 ALA A CA 1
ATOM 632 C C . ALA A 1 89 ? -7.502 2.244 12.752 1.00 98.31 89 ALA A C 1
ATOM 634 O O . ALA A 1 89 ? -8.559 1.613 12.808 1.00 98.31 89 ALA A O 1
ATOM 635 N N . GLN A 1 90 ? -6.842 2.628 13.846 1.00 98.31 90 GLN A N 1
ATOM 636 C CA . GLN A 1 90 ? -7.317 2.344 15.196 1.00 98.31 90 GLN A CA 1
ATOM 637 C C . GLN A 1 90 ? -8.594 3.129 15.524 1.00 98.31 90 GLN A C 1
ATOM 639 O O . GLN A 1 90 ? -9.592 2.531 15.934 1.00 98.31 90 GLN A O 1
ATOM 644 N N . LEU A 1 91 ? -8.586 4.450 15.324 1.00 98.31 91 LEU A N 1
ATOM 645 C CA . LEU A 1 91 ? -9.705 5.338 15.649 1.00 98.31 91 LEU A CA 1
ATOM 646 C C . LEU A 1 91 ? -10.979 4.925 14.909 1.00 98.31 91 LEU A C 1
ATOM 648 O O . LEU A 1 91 ? -12.065 4.876 15.489 1.00 98.31 91 LEU A O 1
ATOM 652 N N . TRP A 1 92 ? -10.843 4.594 13.628 1.00 97.81 92 TRP A N 1
ATOM 653 C CA . TRP A 1 92 ? -11.964 4.218 12.778 1.00 97.81 92 TRP A CA 1
ATOM 654 C C . TRP A 1 92 ? -12.227 2.721 12.756 1.00 97.81 92 TRP A C 1
ATOM 656 O O . TRP A 1 92 ? -13.162 2.307 12.073 1.00 97.81 92 TRP A O 1
ATOM 666 N N . LYS A 1 93 ? -11.473 1.907 13.506 1.00 97.25 93 LYS A N 1
ATOM 667 C CA . LYS A 1 93 ? -11.594 0.440 13.549 1.00 97.25 93 LYS A CA 1
ATOM 668 C C . LYS A 1 93 ? -11.597 -0.158 12.137 1.00 97.25 93 LYS A C 1
ATOM 670 O O . LYS A 1 93 ? -12.596 -0.759 11.724 1.00 97.25 93 LYS A O 1
ATOM 675 N N . LEU A 1 94 ? -10.552 0.128 11.366 1.00 98.31 94 LEU A N 1
ATOM 676 C CA . LEU A 1 94 ? -10.433 -0.303 9.974 1.00 98.31 94 LEU A CA 1
ATOM 677 C C . LEU A 1 94 ? -9.908 -1.741 9.864 1.00 98.31 94 LEU A C 1
ATOM 679 O O . LEU A 1 94 ? -9.042 -2.125 10.651 1.00 98.31 94 LEU A O 1
ATOM 683 N N . PRO A 1 95 ? -10.370 -2.516 8.866 1.00 97.50 95 PRO A N 1
ATOM 684 C CA . PRO A 1 95 ? -9.847 -3.846 8.565 1.00 97.50 95 PRO A CA 1
ATOM 685 C C . PRO A 1 95 ? -8.517 -3.743 7.793 1.00 97.50 95 PRO A C 1
ATOM 687 O O . PRO A 1 95 ? -8.451 -4.018 6.595 1.00 97.50 95 PRO A O 1
ATOM 690 N N . ALA A 1 96 ? -7.455 -3.301 8.468 1.00 97.69 96 ALA A N 1
ATOM 691 C CA . ALA A 1 96 ? -6.108 -3.180 7.908 1.00 97.69 96 ALA A CA 1
ATOM 692 C C . ALA A 1 96 ? -5.106 -4.042 8.690 1.00 97.69 96 ALA A C 1
ATOM 694 O O . ALA A 1 96 ? -5.081 -4.005 9.920 1.00 97.69 96 ALA A O 1
ATOM 695 N N . ILE A 1 97 ? -4.255 -4.778 7.974 1.00 97.81 97 ILE A N 1
ATOM 696 C CA . ILE A 1 97 ? -3.127 -5.533 8.527 1.00 97.81 97 ILE A CA 1
ATOM 697 C C . ILE A 1 97 ? -1.835 -4.891 8.024 1.00 97.81 97 ILE A C 1
ATOM 699 O O . ILE A 1 97 ? -1.506 -4.974 6.841 1.00 97.81 97 ILE A O 1
ATOM 703 N N . TYR A 1 98 ? -1.106 -4.258 8.938 1.00 97.38 98 TYR A N 1
ATOM 704 C CA . TYR A 1 98 ? 0.197 -3.649 8.682 1.00 97.38 98 TYR A CA 1
ATOM 705 C C . TYR A 1 98 ? 1.312 -4.674 8.898 1.00 97.38 98 TYR A C 1
ATOM 707 O O . TYR A 1 98 ? 1.370 -5.304 9.953 1.00 97.38 98 TYR A O 1
ATOM 715 N N . ILE A 1 99 ? 2.182 -4.844 7.901 1.00 96.44 99 ILE A N 1
ATOM 716 C CA . ILE A 1 99 ? 3.258 -5.841 7.885 1.00 96.44 99 ILE A CA 1
ATOM 717 C C . ILE A 1 99 ? 4.585 -5.116 7.652 1.00 96.44 99 ILE A C 1
ATOM 719 O O . ILE A 1 99 ? 4.747 -4.466 6.615 1.00 96.44 99 ILE A O 1
ATOM 723 N N . ILE A 1 100 ? 5.485 -5.250 8.631 1.00 93.06 100 ILE A N 1
ATOM 724 C CA . ILE A 1 100 ? 6.853 -4.706 8.658 1.00 93.06 100 ILE A CA 1
ATOM 725 C C . ILE A 1 100 ? 7.840 -5.835 8.388 1.00 93.06 100 ILE A C 1
ATOM 727 O O . ILE A 1 100 ? 7.686 -6.887 9.053 1.00 93.06 100 ILE A O 1
#

Mean predicted aligned error: 3.4 Å

Nearest PDB structures (foldseek):
  1umc-assembly1_C  TM=9.441E-01  e=5.965E-05  Thermus thermophilus
  1um9-assembly1_A  TM=9.451E-01  e=4.559E-04  Thermus thermophilus
  1v11-assembly1_A-2  TM=9.321E-01  e=3.536E-04  Homo sapiens
  1um9-assembly1_C  TM=9.444E-01  e=8.608E-04  Thermus thermophilus
  2j9f-assembly1_C  TM=9.347E-01  e=6.675E-04  Homo sapiens

Secondary structure (DSSP, 8-state):
-TT---HHHHHHHHTT-TTSTTTTSSGGG---BTTTTB----SSTTHHHHHHHHHHHHHHHHT----EEEE--HHHHTSHHHHHHHHHHHHTT--EEEE-

Solvent-accessible surface area (backbone atoms only — not comparable to full-atom values): 5440 Å² total; per-residue (Å²): 90,96,61,64,51,56,68,68,29,54,52,22,12,60,68,51,30,72,67,10,70,53,45,18,72,33,30,86,40,32,39,46,38,74,95,53,69,38,82,63,40,59,84,52,82,40,54,54,40,43,51,29,42,49,49,6,43,52,23,57,74,73,68,45,99,52,71,26,78,28,79,49,52,73,81,27,60,77,36,69,58,35,54,54,29,51,52,50,33,61,77,67,67,39,45,57,47,83,45,110

Sequence (100 aa):
LAAGMDPKEVMAELTGRSGGSSKGKGGSMHMFDVPTGFYGGHGIVGAQVALGTGLAFAGKYRGDDSVAFVYFGDGASNQGQVYESFNMAQLWKLPAIYII

Foldseek 3Di:
DVLPDDPVQLVCLQVLDCSHQVRVPQHPQQHDDVVSPRRGHHPDALPQLLVLLVVQVVCVVVVHPDAREGEHDPVSCPDPSNVVSVVSCVVVVTRYDYDD

Radius of gyration: 14.47 Å; Cα contacts (8 Å, |Δi|>4): 166; chains: 1; bounding box: 33×25×39 Å